Protein AF-A0A3B8YCR6-F1 (afdb_monomer)

Nearest PDB structures (foldseek):
  4q6b-assembly1_A  TM=6.238E-01  e=3.130E-01  Desulfitobacterium hafniense DCB-2
  4mlc-assembly1_A  TM=6.331E-01  e=3.342E-01  Desulfitobacterium hafniense DCB-2
  5cnj-assembly1_B  TM=5.571E-01  e=4.950E-01  Homo sapiens
  8jcy-assembly1_3  TM=6.538E-01  e=1.087E+00  Homo sapiens
  8wgd-assembly1_C  TM=6.058E-01  e=3.772E+00  Homo sapiens

Structure (mmCIF, N/CA/C/O backbone):
data_AF-A0A3B8YCR6-F1
#
_entry.id   AF-A0A3B8YCR6-F1
#
loop_
_atom_site.group_PDB
_atom_site.id
_atom_site.type_symbol
_atom_site.label_atom_id
_atom_site.label_alt_id
_atom_site.label_comp_id
_atom_site.label_asym_id
_atom_site.label_entity_id
_atom_site.label_seq_id
_atom_site.pdbx_PDB_ins_code
_atom_site.Cartn_x
_atom_site.Cartn_y
_atom_site.Cartn_z
_atom_site.occupancy
_atom_site.B_iso_or_equiv
_atom_site.auth_seq_id
_atom_site.auth_comp_id
_atom_site.auth_asym_id
_atom_site.auth_atom_id
_atom_site.pdbx_PDB_model_num
ATOM 1 N N . MET A 1 1 ? 13.077 6.013 6.787 1.00 42.22 1 MET A N 1
ATOM 2 C CA . MET A 1 1 ? 13.832 5.220 7.784 1.00 42.22 1 MET A CA 1
ATOM 3 C C . MET A 1 1 ? 15.315 5.375 7.456 1.00 42.22 1 MET A C 1
ATOM 5 O O . MET A 1 1 ? 15.735 4.897 6.413 1.00 42.22 1 MET A O 1
ATOM 9 N N . VAL A 1 2 ? 16.082 6.154 8.227 1.00 30.72 2 VAL A N 1
ATOM 10 C CA . VAL A 1 2 ? 17.502 6.398 7.908 1.00 30.72 2 VAL A CA 1
ATOM 11 C C . VAL A 1 2 ? 18.295 5.152 8.290 1.00 30.72 2 VAL A C 1
ATOM 13 O O . VAL A 1 2 ? 18.389 4.822 9.469 1.00 30.72 2 VAL A O 1
ATOM 16 N N . SER A 1 3 ? 18.845 4.439 7.307 1.00 39.19 3 SER A N 1
ATOM 17 C CA . SER A 1 3 ? 19.857 3.419 7.571 1.00 39.19 3 SER A CA 1
ATOM 18 C C . SER A 1 3 ? 21.112 4.129 8.076 1.00 39.19 3 SER A C 1
ATOM 20 O O . SER A 1 3 ? 21.779 4.823 7.306 1.00 39.19 3 SER A O 1
ATOM 22 N N . SER A 1 4 ? 21.442 4.001 9.359 1.00 41.47 4 SER A N 1
ATOM 23 C CA . SER A 1 4 ? 22.735 4.463 9.855 1.00 41.47 4 SER A CA 1
ATOM 24 C C . SER A 1 4 ? 23.834 3.575 9.261 1.00 41.47 4 SER A C 1
ATOM 26 O O . SER A 1 4 ? 24.017 2.417 9.631 1.00 41.47 4 SER A O 1
ATOM 28 N N . LEU A 1 5 ? 24.561 4.113 8.281 1.00 42.56 5 LEU A N 1
ATOM 29 C CA . LEU A 1 5 ? 25.776 3.508 7.742 1.00 42.56 5 LEU A CA 1
ATOM 30 C C . LEU A 1 5 ? 26.898 3.691 8.769 1.00 42.56 5 LEU A C 1
ATOM 32 O O . LEU A 1 5 ? 27.560 4.726 8.794 1.00 42.56 5 LEU A O 1
ATOM 36 N N . SER A 1 6 ? 27.118 2.692 9.624 1.00 46.84 6 SER A N 1
ATOM 37 C CA . SER A 1 6 ? 28.320 2.648 10.460 1.00 46.84 6 SER A CA 1
ATOM 38 C C . SER A 1 6 ? 29.463 1.993 9.681 1.00 46.84 6 SER A C 1
ATOM 40 O O . SER A 1 6 ? 29.402 0.810 9.336 1.00 46.84 6 SER A O 1
ATOM 42 N N . ARG A 1 7 ? 30.502 2.776 9.363 1.00 45.28 7 ARG A N 1
ATOM 43 C CA . ARG A 1 7 ? 31.769 2.281 8.805 1.00 45.28 7 ARG A CA 1
ATOM 44 C C . ARG A 1 7 ? 32.677 1.856 9.958 1.00 45.28 7 ARG A C 1
ATOM 46 O O . ARG A 1 7 ? 33.071 2.698 10.757 1.00 45.28 7 ARG A O 1
ATOM 53 N N . ASN A 1 8 ? 33.073 0.584 10.006 1.00 49.81 8 ASN A N 1
ATOM 54 C CA . ASN A 1 8 ? 34.214 0.187 10.835 1.00 49.81 8 ASN A CA 1
ATOM 55 C C . ASN A 1 8 ? 35.522 0.678 10.199 1.00 49.81 8 ASN A C 1
ATOM 57 O O . ASN A 1 8 ? 35.631 0.752 8.972 1.00 49.81 8 ASN A O 1
ATOM 61 N N . GLY A 1 9 ? 36.531 0.933 11.037 1.00 50.50 9 GLY A N 1
ATOM 62 C CA . GLY A 1 9 ? 37.850 1.471 10.669 1.00 50.50 9 GLY A CA 1
ATOM 63 C C . GLY A 1 9 ? 38.674 0.677 9.640 1.00 50.50 9 GLY A C 1
ATOM 64 O O . GLY A 1 9 ? 39.767 1.109 9.306 1.00 50.50 9 GLY A O 1
ATOM 65 N N . ASN A 1 10 ? 38.150 -0.427 9.089 1.00 48.88 10 ASN A N 1
ATOM 66 C CA . ASN A 1 10 ? 38.810 -1.273 8.083 1.00 48.88 10 ASN A CA 1
ATOM 67 C C . ASN A 1 10 ? 38.115 -1.263 6.701 1.00 48.88 10 ASN A C 1
ATOM 69 O O . ASN A 1 10 ? 38.341 -2.160 5.893 1.00 48.88 10 ASN A O 1
ATOM 73 N N . GLY A 1 11 ? 37.229 -0.301 6.415 1.00 51.94 11 GLY A N 1
ATOM 74 C CA . GLY A 1 11 ? 36.706 -0.055 5.058 1.00 51.94 11 GLY A CA 1
ATOM 75 C C . GLY A 1 11 ? 35.796 -1.136 4.444 1.00 51.94 11 GLY A C 1
ATOM 76 O O . GLY A 1 11 ? 35.309 -0.949 3.332 1.00 51.94 11 GLY A O 1
ATOM 77 N N . ARG A 1 12 ? 35.510 -2.248 5.139 1.00 43.66 12 ARG A N 1
ATOM 78 C CA . ARG A 1 12 ? 34.543 -3.267 4.688 1.00 43.66 12 ARG A CA 1
ATOM 79 C C . ARG A 1 12 ? 33.121 -2.856 5.077 1.00 43.66 12 ARG A C 1
ATOM 81 O O . ARG A 1 12 ? 32.820 -2.676 6.255 1.00 43.66 12 ARG A O 1
ATOM 88 N N . LEU A 1 13 ? 32.249 -2.726 4.076 1.00 45.38 13 LEU A N 1
ATOM 89 C CA . LEU A 1 13 ? 30.807 -2.549 4.257 1.00 45.38 13 LEU A CA 1
ATOM 90 C C . LEU A 1 13 ? 30.234 -3.835 4.873 1.00 45.38 13 LEU A C 1
ATOM 92 O O . LEU A 1 13 ? 30.152 -4.865 4.206 1.00 45.38 13 LEU A O 1
ATOM 96 N N . ASN A 1 14 ? 29.865 -3.794 6.153 1.00 44.94 14 ASN A N 1
ATOM 97 C CA . ASN A 1 14 ? 29.136 -4.893 6.781 1.00 44.94 14 ASN A CA 1
ATOM 98 C C . ASN A 1 14 ? 27.725 -4.948 6.182 1.00 44.94 14 ASN A C 1
ATOM 100 O O . ASN A 1 14 ? 27.060 -3.915 6.094 1.00 44.94 14 ASN A O 1
ATOM 104 N N . ARG A 1 15 ? 27.255 -6.143 5.788 1.00 46.91 15 ARG A N 1
ATOM 105 C CA . ARG A 1 15 ? 25.827 -6.388 5.521 1.00 46.91 15 ARG A CA 1
ATOM 106 C C . ARG A 1 15 ? 25.052 -5.845 6.720 1.00 46.91 15 ARG A C 1
ATOM 108 O O . ARG A 1 15 ? 25.213 -6.354 7.826 1.00 46.91 15 ARG A O 1
ATOM 115 N N . ALA A 1 16 ? 24.288 -4.778 6.509 1.00 47.31 16 ALA A N 1
ATOM 116 C CA . ALA A 1 16 ? 23.523 -4.146 7.565 1.00 47.31 16 ALA A CA 1
ATOM 117 C C . ALA A 1 16 ? 22.503 -5.159 8.096 1.00 47.31 16 ALA A C 1
ATOM 119 O O . ALA A 1 16 ? 21.517 -5.460 7.426 1.00 47.31 16 ALA A O 1
ATOM 120 N N . ASN A 1 17 ? 22.743 -5.690 9.295 1.00 43.69 17 ASN A N 1
ATOM 121 C CA . ASN A 1 17 ? 21.666 -6.242 10.099 1.00 43.69 17 ASN A CA 1
ATOM 122 C C . ASN A 1 17 ? 20.707 -5.077 10.340 1.00 43.69 17 ASN A C 1
ATOM 124 O O . ASN A 1 17 ? 21.063 -4.117 11.020 1.00 43.69 17 ASN A O 1
ATOM 128 N N . THR A 1 18 ? 19.537 -5.111 9.707 1.00 50.78 18 THR A N 1
ATOM 129 C CA . THR A 1 18 ? 18.479 -4.130 9.934 1.00 50.78 18 THR A CA 1
ATOM 130 C C . THR A 1 18 ? 18.033 -4.255 11.387 1.00 50.78 18 THR A C 1
ATOM 132 O O . THR A 1 18 ? 17.171 -5.067 11.711 1.00 50.78 18 THR A O 1
ATOM 135 N N . THR A 1 19 ? 18.641 -3.486 12.287 1.00 45.34 19 THR A N 1
ATOM 136 C CA . THR A 1 19 ? 18.169 -3.355 13.663 1.00 45.34 19 THR A CA 1
ATOM 137 C C . THR A 1 19 ? 16.861 -2.573 13.600 1.00 45.34 19 THR A C 1
ATOM 139 O O . THR A 1 19 ? 16.860 -1.343 13.550 1.00 45.34 19 THR A O 1
ATOM 142 N N . ILE A 1 20 ? 15.731 -3.279 13.506 1.00 53.69 20 ILE A N 1
ATOM 143 C CA . ILE A 1 20 ? 14.413 -2.654 13.629 1.00 53.69 20 ILE A CA 1
ATOM 144 C C . ILE A 1 20 ? 14.356 -2.072 15.041 1.00 53.69 20 ILE A C 1
ATOM 146 O O . ILE A 1 20 ? 14.498 -2.802 16.020 1.00 53.69 20 ILE A O 1
ATOM 150 N N . ASN A 1 21 ? 14.214 -0.751 15.150 1.00 52.78 21 ASN A N 1
ATOM 151 C CA . ASN A 1 21 ? 14.094 -0.092 16.443 1.00 52.78 21 ASN A CA 1
ATOM 152 C C . ASN A 1 21 ? 12.847 -0.655 17.159 1.00 52.78 21 ASN A C 1
ATOM 154 O O . ASN A 1 21 ? 11.749 -0.529 16.611 1.00 52.78 21 ASN A O 1
ATOM 158 N N . PRO A 1 22 ? 12.973 -1.270 18.349 1.00 48.75 22 PRO A N 1
ATOM 159 C CA . PRO A 1 22 ? 11.852 -1.924 19.027 1.00 48.75 22 PRO A CA 1
ATOM 160 C C . PRO A 1 22 ? 10.709 -0.957 19.374 1.00 48.75 22 PRO A C 1
ATOM 162 O O . PRO A 1 22 ? 9.562 -1.386 19.479 1.00 48.75 22 PRO A O 1
ATOM 165 N N . ALA A 1 23 ? 10.979 0.352 19.454 1.00 53.75 23 ALA A N 1
ATOM 166 C CA . ALA A 1 23 ? 9.949 1.378 19.626 1.00 53.75 23 ALA A CA 1
ATOM 167 C C . ALA A 1 23 ? 8.901 1.387 18.494 1.00 53.75 23 ALA A C 1
ATOM 169 O O . ALA A 1 23 ? 7.752 1.754 18.718 1.00 53.75 23 ALA A O 1
ATOM 170 N N . PHE A 1 24 ? 9.279 0.948 17.290 1.00 56.41 24 PHE A N 1
ATOM 171 C CA . PHE A 1 24 ? 8.381 0.852 16.139 1.00 56.41 24 PHE A CA 1
ATOM 172 C C . PHE A 1 24 ? 7.387 -0.317 16.257 1.00 56.41 24 PHE A C 1
ATOM 174 O O . PHE A 1 24 ? 6.231 -0.187 15.859 1.00 56.41 24 PHE A O 1
ATOM 181 N N . LEU A 1 25 ? 7.805 -1.438 16.860 1.00 51.94 25 LEU A N 1
ATOM 182 C CA . LEU A 1 25 ? 6.917 -2.567 17.163 1.00 51.94 25 LEU A CA 1
ATOM 183 C C . LEU A 1 25 ? 5.974 -2.264 18.339 1.00 51.94 25 LEU A C 1
ATOM 185 O O . LEU A 1 25 ? 4.859 -2.771 18.373 1.00 51.94 25 LEU A O 1
ATOM 189 N N . GLY A 1 26 ? 6.387 -1.411 19.281 1.00 51.78 26 GLY A N 1
ATOM 190 C CA . GLY A 1 26 ? 5.595 -1.075 20.472 1.00 51.78 26 GLY A CA 1
ATOM 191 C C . GLY A 1 26 ? 4.334 -0.234 20.223 1.00 51.78 26 GLY A C 1
ATOM 192 O O . GLY A 1 26 ? 3.541 -0.064 21.141 1.00 51.78 26 GLY A O 1
ATOM 193 N N . GLN A 1 27 ? 4.130 0.291 19.010 1.00 57.41 27 GLN A N 1
ATOM 194 C CA . GLN A 1 27 ? 2.951 1.094 18.634 1.00 57.41 27 GLN A CA 1
ATOM 195 C C . GLN A 1 27 ? 1.902 0.301 17.839 1.00 57.41 27 GLN A C 1
ATOM 197 O O . GLN A 1 27 ? 0.983 0.881 17.258 1.00 57.41 27 GLN A O 1
ATOM 202 N N . LEU A 1 28 ? 2.051 -1.022 17.763 1.00 60.28 28 LEU A N 1
ATOM 203 C CA . LEU A 1 28 ? 1.135 -1.880 17.027 1.00 60.28 28 LEU A CA 1
ATOM 204 C C . LEU A 1 28 ? -0.217 -1.972 17.736 1.00 60.28 28 LEU A C 1
ATOM 206 O O . LEU A 1 28 ? -0.301 -2.387 18.892 1.00 60.28 28 LEU A O 1
ATOM 210 N N . ALA A 1 29 ? -1.284 -1.641 17.008 1.00 62.19 29 ALA A N 1
ATOM 211 C CA . ALA A 1 29 ? -2.610 -2.110 17.379 1.00 62.19 29 ALA A CA 1
ATOM 212 C C . ALA A 1 29 ? -2.580 -3.651 17.420 1.00 62.19 29 ALA A C 1
ATOM 214 O O . ALA A 1 29 ? -1.941 -4.261 16.551 1.00 62.19 29 ALA A O 1
ATOM 215 N N . PRO A 1 30 ? -3.225 -4.291 18.409 1.00 69.25 30 PRO A N 1
ATOM 216 C CA . PRO A 1 30 ? -3.289 -5.744 18.463 1.00 69.25 30 PRO A CA 1
ATOM 217 C C . PRO A 1 30 ? -3.903 -6.274 17.164 1.00 69.25 30 PRO A C 1
ATOM 219 O O . PRO A 1 30 ? -4.939 -5.785 16.706 1.00 69.25 30 PRO A O 1
ATOM 222 N N . LEU A 1 31 ? -3.235 -7.253 16.550 1.00 80.00 31 LEU A N 1
ATOM 223 C CA . LEU A 1 31 ? -3.782 -7.943 15.387 1.00 80.00 31 LEU A CA 1
ATOM 224 C C . LEU A 1 31 ? -5.028 -8.733 15.813 1.00 80.00 31 LEU A C 1
ATOM 226 O O . LEU A 1 31 ? -5.081 -9.218 16.946 1.00 80.00 31 LEU A O 1
ATOM 230 N N . PRO A 1 32 ? -6.027 -8.873 14.928 1.00 79.12 32 PRO A N 1
ATOM 231 C CA . PRO A 1 32 ? -7.189 -9.695 15.221 1.00 79.12 32 PRO A CA 1
ATOM 232 C C . PRO A 1 32 ? -6.762 -11.148 15.461 1.00 79.12 32 PRO A C 1
ATOM 234 O O . PRO A 1 32 ? -5.837 -11.644 14.822 1.00 79.12 32 PRO A O 1
ATOM 237 N N . GLU A 1 33 ? -7.471 -11.842 16.351 1.00 81.50 33 GLU A N 1
ATOM 238 C CA . GLU A 1 33 ? -7.242 -13.271 16.626 1.00 81.50 33 GLU A CA 1
ATOM 239 C C . GLU A 1 33 ? -7.609 -14.168 15.424 1.00 81.50 33 GLU A C 1
ATOM 241 O O . GLU A 1 33 ? -7.170 -15.313 15.332 1.00 81.50 33 GLU A O 1
ATOM 246 N N . GLY A 1 34 ? -8.414 -13.644 14.493 1.00 83.69 34 GLY A N 1
ATOM 247 C CA . GLY A 1 34 ? -8.834 -14.315 13.265 1.00 83.69 34 GLY A CA 1
ATOM 248 C C . GLY A 1 34 ? -7.939 -14.031 12.047 1.00 83.69 34 GLY A C 1
ATOM 249 O O . GLY A 1 34 ? -6.978 -13.265 12.123 1.00 83.69 34 GLY A O 1
ATOM 250 N N . PRO A 1 35 ? -8.260 -14.628 10.883 1.00 86.62 35 PRO A N 1
ATOM 251 C CA . PRO A 1 35 ? -7.512 -14.407 9.650 1.00 86.62 35 PRO A CA 1
ATOM 252 C C . PRO A 1 35 ? -7.517 -12.925 9.255 1.00 86.62 35 PRO A C 1
ATOM 254 O O . PRO A 1 35 ? -8.571 -12.306 9.116 1.00 86.62 35 PRO A O 1
ATOM 257 N N . LEU A 1 36 ? -6.322 -12.365 9.046 1.00 89.94 36 LEU A N 1
ATOM 258 C CA . LEU A 1 36 ? -6.151 -10.956 8.684 1.00 89.94 36 LEU A CA 1
ATOM 259 C C . LEU A 1 36 ? -6.604 -10.659 7.243 1.00 89.94 36 LEU A C 1
ATOM 261 O O . LEU A 1 36 ? -7.135 -9.585 6.967 1.00 89.94 36 LEU A O 1
ATOM 265 N N . PHE A 1 37 ? -6.393 -11.605 6.325 1.00 93.00 37 PHE A N 1
ATOM 266 C CA . PHE A 1 37 ? -6.774 -11.490 4.918 1.00 93.00 37 PHE A CA 1
ATOM 267 C C . PHE A 1 37 ? -8.090 -12.232 4.658 1.00 93.00 37 PHE A C 1
ATOM 269 O O . PHE A 1 37 ? -8.201 -13.419 4.961 1.00 93.00 37 PHE A O 1
ATOM 276 N N . GLY A 1 38 ? -9.067 -11.537 4.072 1.00 90.88 38 GLY A N 1
ATOM 277 C CA . GLY A 1 38 ? -10.267 -12.139 3.486 1.00 90.88 38 GLY A CA 1
ATOM 278 C C . GLY A 1 38 ? -10.114 -12.370 1.978 1.00 90.88 38 GLY A C 1
ATOM 279 O O . GLY A 1 38 ? -9.004 -12.338 1.450 1.00 90.88 38 GLY A O 1
ATOM 280 N N . THR A 1 39 ? -11.235 -12.545 1.268 1.00 91.19 39 THR A N 1
ATOM 281 C CA . THR A 1 39 ? -11.262 -12.800 -0.189 1.00 91.19 39 THR A CA 1
ATOM 282 C C . THR A 1 39 ? -10.566 -11.709 -1.008 1.00 91.19 39 THR A C 1
ATOM 284 O O . THR A 1 39 ? -9.763 -12.023 -1.879 1.00 91.19 39 THR A O 1
ATOM 287 N N . ASP A 1 40 ? -10.829 -10.436 -0.686 1.00 88.06 40 ASP A N 1
ATOM 288 C CA . ASP A 1 40 ? -10.287 -9.271 -1.410 1.00 88.06 40 ASP A CA 1
ATOM 289 C C . ASP A 1 40 ? -9.270 -8.482 -0.566 1.00 88.06 40 ASP A C 1
ATOM 291 O O . ASP A 1 40 ? -9.172 -7.259 -0.664 1.00 88.06 40 ASP A O 1
ATOM 295 N N . GLY A 1 41 ? -8.555 -9.159 0.335 1.00 92.44 41 GLY A N 1
ATOM 296 C CA . GLY A 1 41 ? -7.571 -8.529 1.214 1.00 92.44 41 GLY A CA 1
ATOM 297 C C . GLY A 1 41 ? -8.111 -8.150 2.594 1.00 92.44 41 GLY A C 1
ATOM 298 O O . GLY A 1 41 ? -9.021 -8.787 3.127 1.00 92.44 41 GLY A O 1
ATOM 299 N N . ILE A 1 42 ? -7.490 -7.146 3.214 1.00 94.62 42 ILE A N 1
ATOM 300 C CA . ILE A 1 42 ? -7.739 -6.765 4.611 1.00 94.62 42 ILE A CA 1
ATOM 301 C C . ILE A 1 42 ? -8.874 -5.742 4.667 1.00 94.62 42 ILE A C 1
ATOM 303 O O . ILE A 1 42 ? -8.813 -4.696 4.021 1.00 94.62 42 ILE A O 1
ATOM 307 N N . ARG A 1 43 ? -9.901 -6.021 5.473 1.00 92.25 43 ARG A N 1
ATOM 308 C CA . ARG A 1 43 ? -11.035 -5.118 5.705 1.00 92.25 43 ARG A CA 1
ATOM 309 C C . ARG A 1 43 ? -11.181 -4.849 7.197 1.00 92.25 43 ARG A C 1
ATOM 311 O O . ARG A 1 43 ? -10.984 -5.735 8.019 1.00 92.25 43 ARG A O 1
ATOM 318 N N . GLY A 1 44 ? -11.547 -3.623 7.545 1.00 91.25 44 GLY A N 1
ATOM 319 C CA . GLY A 1 44 ? -11.733 -3.214 8.931 1.00 91.25 44 GLY A CA 1
ATOM 320 C C . GLY A 1 44 ? -12.190 -1.767 9.028 1.00 91.25 44 GLY A C 1
ATOM 321 O O . GLY A 1 44 ? -12.268 -1.055 8.025 1.00 91.25 44 GLY A O 1
ATOM 322 N N . LYS A 1 45 ? -12.502 -1.324 10.244 1.00 92.50 45 LYS A N 1
ATOM 323 C CA . LYS A 1 45 ? -12.869 0.066 10.501 1.00 92.50 45 LYS A CA 1
ATOM 324 C C . LYS A 1 45 ? -11.616 0.944 10.549 1.00 92.50 45 LYS A C 1
ATOM 326 O O . LYS A 1 45 ? -10.617 0.589 11.181 1.00 92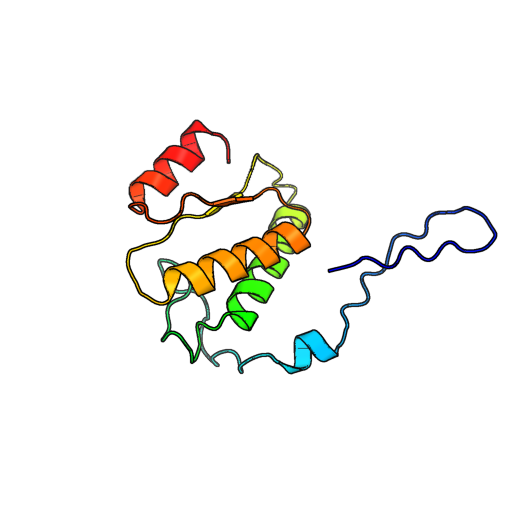.50 45 LYS A O 1
ATOM 331 N N . ALA A 1 46 ? -11.670 2.079 9.853 1.00 93.38 46 ALA A N 1
ATOM 332 C CA . ALA A 1 46 ? -10.607 3.077 9.878 1.00 93.38 46 ALA A CA 1
ATOM 333 C C . ALA A 1 46 ? -10.451 3.659 11.289 1.00 93.38 46 ALA A C 1
ATOM 335 O O . ALA A 1 46 ? -11.446 3.956 11.948 1.00 93.38 46 ALA A O 1
ATOM 336 N N . GLY A 1 47 ? -9.206 3.799 11.742 1.00 89.44 47 GLY A N 1
ATOM 337 C CA . GLY A 1 47 ? -8.886 4.256 13.098 1.00 89.44 47 GLY A CA 1
ATOM 338 C C . GLY A 1 47 ? -8.952 3.170 14.180 1.00 89.44 47 GLY A C 1
ATOM 339 O O . GLY A 1 47 ? -8.487 3.415 15.285 1.00 89.44 47 GLY A O 1
ATOM 340 N N . GLU A 1 48 ? -9.466 1.977 13.864 1.00 90.00 48 GLU A N 1
ATOM 341 C CA . GLU A 1 48 ? -9.417 0.808 14.751 1.00 90.00 48 GLU A CA 1
ATOM 342 C C . GLU A 1 48 ? -8.380 -0.191 14.230 1.00 90.00 48 GLU A C 1
ATOM 344 O O . GLU A 1 48 ? -7.208 -0.108 14.584 1.00 90.00 48 GLU A O 1
ATOM 349 N N . LEU A 1 49 ? -8.776 -1.089 13.325 1.00 90.56 49 LEU A N 1
ATOM 350 C CA . LEU A 1 49 ? -7.841 -2.012 12.681 1.00 90.56 49 LEU A CA 1
ATOM 351 C C . LEU A 1 49 ? -7.030 -1.305 11.586 1.00 90.56 49 LEU A C 1
ATOM 353 O O . LEU A 1 49 ? -5.811 -1.446 11.505 1.00 90.56 49 LEU A O 1
ATOM 357 N N . LEU A 1 50 ? -7.706 -0.525 10.736 1.00 93.69 50 LEU A N 1
ATOM 358 C CA . LEU A 1 50 ? -7.072 0.165 9.612 1.00 93.69 50 LEU A CA 1
ATOM 359 C C . LEU A 1 50 ? -6.532 1.525 10.068 1.00 93.69 50 LEU A C 1
ATOM 361 O O . LEU A 1 50 ? -7.185 2.561 9.920 1.00 93.69 50 LEU A O 1
ATOM 365 N N . THR A 1 51 ? -5.335 1.510 10.648 1.00 93.81 51 THR A N 1
ATOM 366 C CA . THR A 1 51 ? -4.608 2.704 11.107 1.00 93.81 51 THR A CA 1
ATOM 367 C C . THR A 1 51 ? -3.403 3.003 10.214 1.00 93.81 51 THR A C 1
ATOM 369 O O . THR A 1 51 ? -2.899 2.122 9.515 1.00 93.81 51 THR A O 1
ATOM 372 N N . ALA A 1 52 ? -2.903 4.243 10.242 1.00 94.62 52 ALA A N 1
ATOM 373 C CA . ALA A 1 52 ? -1.694 4.610 9.500 1.00 94.62 52 ALA A CA 1
ATOM 374 C C . ALA A 1 52 ? -0.452 3.789 9.921 1.00 94.62 52 ALA A C 1
ATOM 376 O O . ALA A 1 52 ? 0.227 3.268 9.035 1.00 94.62 52 ALA A O 1
ATOM 377 N N . PRO A 1 53 ? -0.157 3.575 11.224 1.00 93.31 53 PRO A N 1
ATOM 378 C CA . PRO A 1 53 ? 0.961 2.718 11.628 1.00 93.31 53 PRO A CA 1
ATOM 379 C C . PRO A 1 53 ? 0.823 1.282 11.115 1.00 93.31 53 PRO A C 1
ATOM 381 O O . PRO A 1 53 ? 1.808 0.700 10.661 1.00 93.31 53 PRO A O 1
ATOM 384 N N . PHE A 1 54 ? -0.396 0.732 11.132 1.00 93.19 54 PHE A N 1
ATOM 385 C CA . PHE A 1 54 ? -0.667 -0.596 10.590 1.00 93.19 54 PHE A CA 1
ATOM 386 C C . PHE A 1 54 ? -0.397 -0.661 9.080 1.00 93.19 54 PHE A C 1
ATOM 388 O O . PHE A 1 54 ? 0.356 -1.524 8.634 1.00 93.19 54 PHE A O 1
ATOM 395 N N . ALA A 1 55 ? -0.938 0.276 8.293 1.00 95.56 55 ALA A N 1
ATOM 396 C CA . ALA A 1 55 ? -0.743 0.316 6.840 1.00 95.56 55 ALA A CA 1
ATOM 397 C C . ALA A 1 55 ? 0.734 0.490 6.442 1.00 95.56 55 ALA A C 1
ATOM 399 O O . ALA A 1 55 ? 1.201 -0.148 5.498 1.00 95.56 55 ALA A O 1
ATOM 400 N N . LEU A 1 56 ? 1.488 1.299 7.190 1.00 95.12 56 LEU A N 1
ATOM 401 C CA . LEU A 1 56 ? 2.924 1.483 6.982 1.00 95.12 56 LEU A CA 1
ATOM 402 C C . LEU A 1 56 ? 3.708 0.195 7.244 1.00 95.12 56 LEU A C 1
ATOM 404 O O . LEU A 1 56 ? 4.555 -0.191 6.438 1.00 95.12 56 LEU A O 1
ATOM 408 N N . GLN A 1 57 ? 3.413 -0.502 8.340 1.00 92.62 57 GLN A N 1
ATOM 409 C CA . GLN A 1 57 ? 4.060 -1.776 8.652 1.00 9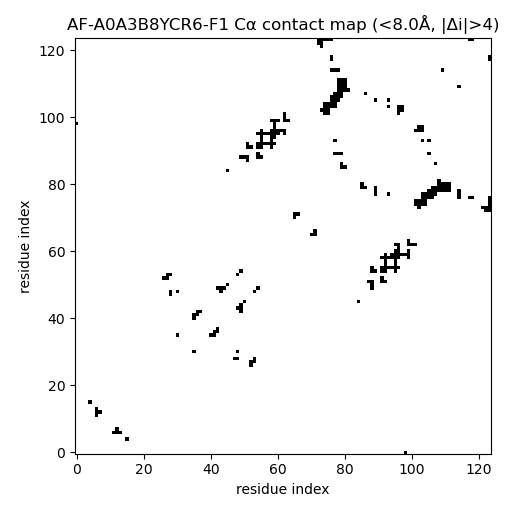2.62 57 GLN A CA 1
ATOM 410 C C . GLN A 1 57 ? 3.702 -2.864 7.649 1.00 92.62 57 GLN A C 1
ATOM 412 O O . GLN A 1 57 ? 4.585 -3.592 7.197 1.00 92.62 57 GLN A O 1
ATOM 417 N N . LEU A 1 58 ? 2.431 -2.935 7.261 1.00 94.69 58 LEU A 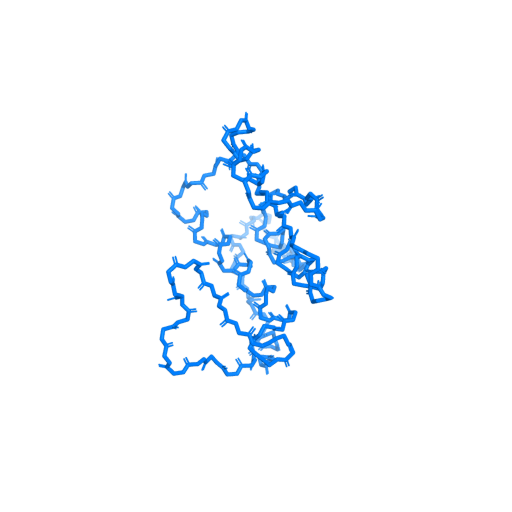N 1
ATOM 418 C CA . LEU A 1 58 ? 1.963 -3.838 6.223 1.00 94.69 58 LEU A CA 1
ATOM 419 C C . LEU A 1 58 ? 2.716 -3.598 4.912 1.00 94.69 58 LEU A C 1
ATOM 421 O O . LEU A 1 58 ? 3.233 -4.551 4.339 1.00 94.69 58 LEU A O 1
ATOM 425 N N . GLY A 1 59 ? 2.844 -2.340 4.476 1.00 95.19 59 GLY A N 1
ATOM 426 C CA . GLY A 1 59 ? 3.608 -1.980 3.282 1.00 95.19 59 GLY A CA 1
ATOM 427 C C . GLY A 1 59 ? 5.082 -2.384 3.377 1.00 95.19 59 GLY A C 1
ATOM 428 O O . GLY A 1 59 ? 5.622 -2.975 2.443 1.00 95.19 59 GLY A O 1
ATOM 429 N N . PHE A 1 60 ? 5.728 -2.137 4.521 1.00 94.75 60 PHE A N 1
ATOM 430 C CA . PHE A 1 60 ? 7.121 -2.536 4.740 1.00 94.75 60 PHE A CA 1
ATOM 431 C C . PHE A 1 60 ? 7.299 -4.057 4.647 1.00 94.75 60 PHE A C 1
ATOM 433 O O . PHE A 1 60 ? 8.129 -4.536 3.875 1.00 94.75 60 PHE A O 1
ATOM 440 N N . TRP A 1 61 ? 6.501 -4.828 5.391 1.00 94.12 61 TRP A N 1
ATOM 441 C CA . TRP A 1 61 ? 6.599 -6.289 5.398 1.00 94.12 61 TRP A CA 1
ATOM 442 C C . TRP A 1 61 ? 6.194 -6.911 4.062 1.00 94.12 61 TRP A C 1
ATOM 444 O O . TRP A 1 61 ? 6.881 -7.822 3.600 1.00 94.12 61 TRP A O 1
ATOM 454 N N . ALA A 1 62 ? 5.166 -6.385 3.391 1.00 93.50 62 ALA A N 1
ATOM 455 C CA . ALA A 1 62 ? 4.819 -6.783 2.029 1.00 93.50 62 ALA A CA 1
ATOM 456 C C . ALA A 1 62 ? 6.014 -6.591 1.084 1.00 93.50 62 ALA A C 1
ATOM 458 O O . ALA A 1 62 ? 6.378 -7.512 0.354 1.00 93.50 62 ALA A O 1
ATOM 459 N N . GLY A 1 63 ? 6.704 -5.450 1.173 1.00 92.69 63 GLY A N 1
ATOM 460 C CA . GLY A 1 63 ? 7.909 -5.199 0.386 1.00 92.69 63 GLY A CA 1
ATOM 461 C C . GLY A 1 63 ? 9.062 -6.163 0.692 1.00 92.69 63 GLY A C 1
ATOM 462 O O . GLY A 1 63 ? 9.773 -6.590 -0.219 1.00 92.69 63 GLY A O 1
ATOM 463 N N . GLN A 1 64 ? 9.236 -6.569 1.953 1.00 91.00 64 GLN A N 1
ATOM 464 C CA . GLN A 1 64 ? 10.221 -7.592 2.325 1.00 91.00 64 GLN A CA 1
ATOM 465 C C . GLN A 1 64 ? 9.891 -8.955 1.692 1.00 91.00 64 GLN A C 1
ATOM 467 O O . GLN A 1 64 ? 10.793 -9.609 1.165 1.00 91.00 64 GLN A O 1
ATOM 472 N N . VAL A 1 65 ? 8.615 -9.359 1.696 1.00 92.00 65 VAL A N 1
ATOM 473 C CA . VAL A 1 65 ? 8.156 -10.616 1.079 1.00 92.00 65 VAL A CA 1
ATOM 474 C C . VAL A 1 65 ? 8.333 -10.591 -0.441 1.00 92.00 65 VAL A C 1
ATOM 476 O O . VAL A 1 65 ? 8.853 -11.554 -1.005 1.00 92.00 65 VAL A O 1
ATOM 479 N N . LEU A 1 66 ? 7.966 -9.493 -1.108 1.00 89.44 66 LEU A N 1
ATOM 480 C CA . LEU A 1 66 ? 8.133 -9.341 -2.560 1.00 89.44 66 LEU A CA 1
ATOM 481 C C . LEU A 1 66 ? 9.602 -9.514 -2.977 1.00 89.44 66 LEU A C 1
ATOM 483 O O . LEU A 1 66 ? 9.915 -10.336 -3.842 1.00 89.44 66 LEU A O 1
ATOM 487 N N . LYS A 1 67 ? 10.521 -8.835 -2.277 1.00 86.88 67 LYS A N 1
ATOM 488 C CA . LYS A 1 67 ? 11.967 -8.963 -2.518 1.00 86.88 67 LYS A CA 1
ATOM 489 C C . LYS A 1 67 ? 12.487 -10.379 -2.267 1.00 86.88 67 LYS A C 1
ATOM 491 O O . LYS A 1 67 ? 13.312 -10.869 -3.037 1.00 86.88 67 LYS A O 1
ATOM 496 N N . ALA A 1 68 ? 12.027 -11.040 -1.202 1.00 87.38 68 ALA A N 1
ATOM 497 C CA . ALA A 1 68 ? 12.466 -12.393 -0.857 1.00 87.38 68 ALA A CA 1
ATOM 498 C C . ALA A 1 68 ? 12.101 -13.416 -1.944 1.00 87.38 68 ALA A C 1
ATOM 500 O O . ALA A 1 68 ? 12.902 -14.296 -2.258 1.00 87.38 68 ALA A O 1
ATOM 501 N N . ASN A 1 69 ? 10.940 -13.249 -2.579 1.00 83.94 69 ASN A N 1
ATOM 502 C CA . ASN A 1 69 ? 10.474 -14.125 -3.651 1.00 83.94 69 ASN A CA 1
ATOM 503 C C . ASN A 1 69 ? 11.126 -13.843 -5.018 1.00 83.94 69 ASN A C 1
ATOM 505 O O . ASN A 1 69 ? 10.738 -14.453 -6.010 1.00 83.94 69 ASN A O 1
ATOM 509 N N . ARG A 1 70 ? 12.117 -12.935 -5.092 1.00 69.12 70 ARG A N 1
ATOM 510 C CA . ARG A 1 70 ? 12.759 -12.461 -6.340 1.00 69.12 70 ARG A CA 1
ATOM 511 C C . ARG A 1 70 ? 11.764 -11.949 -7.387 1.00 69.12 70 ARG A C 1
ATOM 513 O O . ARG A 1 70 ? 12.087 -11.870 -8.570 1.00 69.12 70 ARG A O 1
ATOM 520 N N . ILE A 1 71 ? 10.574 -11.568 -6.939 1.00 66.94 71 ILE A N 1
ATOM 521 C CA . ILE A 1 71 ? 9.591 -10.848 -7.731 1.00 66.94 71 ILE A CA 1
ATOM 522 C C . ILE A 1 71 ? 10.033 -9.391 -7.639 1.00 66.94 71 ILE A C 1
ATOM 524 O O . ILE A 1 71 ? 9.629 -8.673 -6.732 1.00 66.94 71 ILE A O 1
ATOM 528 N N . ILE A 1 72 ? 10.939 -8.968 -8.522 1.00 63.56 72 ILE A N 1
ATOM 529 C CA . ILE A 1 72 ? 11.209 -7.537 -8.705 1.00 63.56 72 ILE A CA 1
ATOM 530 C C . ILE A 1 72 ? 10.782 -7.133 -10.123 1.00 63.56 72 ILE A C 1
ATOM 532 O O . ILE A 1 72 ? 11.642 -6.986 -10.992 1.00 63.56 72 ILE A O 1
ATOM 536 N N . PRO A 1 73 ? 9.471 -7.011 -10.399 1.00 66.19 73 PRO A N 1
ATOM 537 C CA . PRO A 1 73 ? 8.967 -6.316 -11.568 1.00 66.19 73 PRO A CA 1
ATOM 538 C C . PRO A 1 73 ? 8.605 -4.879 -11.178 1.00 66.19 73 PRO A C 1
ATOM 540 O O . PRO A 1 73 ? 8.009 -4.667 -10.130 1.00 66.19 73 PRO A O 1
ATOM 543 N N . GLY A 1 74 ? 8.995 -3.924 -12.021 1.00 80.81 74 GLY A N 1
ATOM 544 C CA . GLY A 1 74 ? 8.392 -2.594 -12.100 1.00 80.81 74 GLY A CA 1
ATOM 545 C C . GLY A 1 74 ? 8.171 -1.789 -10.801 1.00 80.81 74 GLY A C 1
ATOM 546 O O . GLY A 1 74 ? 8.687 -2.095 -9.726 1.00 80.81 74 GLY A O 1
ATOM 547 N N . PRO A 1 75 ? 7.447 -0.671 -10.914 1.00 91.75 75 PRO A N 1
ATOM 548 C CA . PRO A 1 75 ? 6.998 0.133 -9.782 1.00 91.75 75 PRO A CA 1
ATOM 549 C C . PRO A 1 75 ? 5.726 -0.458 -9.160 1.00 91.75 75 PRO A C 1
ATOM 551 O O . PRO A 1 75 ? 4.837 -0.900 -9.871 1.00 91.75 75 PRO A O 1
ATOM 554 N N . ILE A 1 76 ? 5.557 -0.380 -7.840 1.00 94.81 76 ILE A N 1
ATOM 555 C CA . ILE A 1 76 ? 4.296 -0.769 -7.191 1.00 94.81 76 ILE A CA 1
ATOM 556 C C . ILE A 1 76 ? 3.249 0.326 -7.393 1.00 94.81 76 ILE A C 1
ATOM 558 O O . ILE A 1 76 ? 3.450 1.469 -6.984 1.00 94.81 76 ILE A O 1
ATOM 562 N N . ILE A 1 77 ? 2.099 -0.023 -7.966 1.00 96.31 77 ILE A N 1
ATOM 563 C CA . ILE A 1 77 ? 0.994 0.919 -8.164 1.00 96.31 77 ILE A CA 1
ATOM 564 C C . ILE A 1 77 ? 0.054 0.907 -6.957 1.00 96.31 77 ILE A C 1
ATOM 566 O O . ILE A 1 77 ? -0.447 -0.140 -6.552 1.00 96.31 77 ILE A O 1
ATOM 570 N N . ILE A 1 78 ? -0.233 2.094 -6.421 1.00 97.31 78 ILE A N 1
ATOM 571 C CA . ILE A 1 78 ? -1.248 2.310 -5.387 1.00 97.31 78 ILE A CA 1
ATOM 572 C C . ILE A 1 78 ? -2.363 3.174 -5.968 1.00 97.31 78 ILE A C 1
ATOM 574 O O . ILE A 1 78 ? -2.113 4.239 -6.527 1.00 97.31 78 ILE A O 1
ATOM 578 N N . GLY A 1 79 ? -3.601 2.718 -5.803 1.00 97.00 79 GLY A N 1
ATOM 579 C CA . GLY A 1 79 ? -4.808 3.487 -6.083 1.00 97.00 79 GLY A CA 1
ATOM 580 C C . GLY A 1 79 ? -5.783 3.393 -4.916 1.00 97.00 79 GLY A C 1
ATOM 581 O O . GLY A 1 79 ? -5.700 2.467 -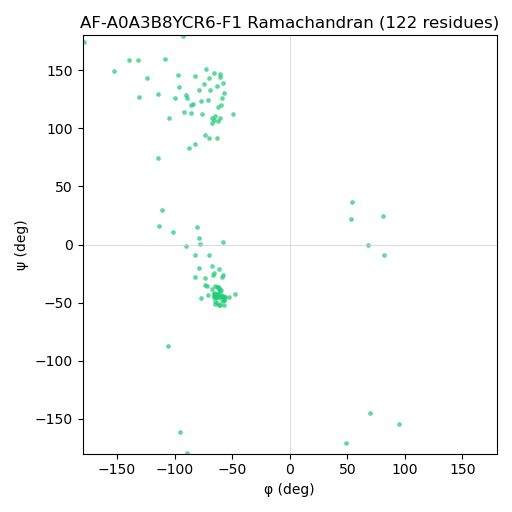4.106 1.00 97.00 79 GLY A O 1
ATOM 582 N N . GLN A 1 80 ? -6.699 4.354 -4.824 1.00 96.25 80 GLN A N 1
ATOM 583 C CA . GLN A 1 80 ? -7.639 4.445 -3.707 1.00 96.25 80 GLN A CA 1
ATOM 584 C C . GLN A 1 80 ? -9.054 4.841 -4.147 1.00 96.25 80 GLN A C 1
ATOM 586 O O . GLN A 1 80 ? -9.243 5.437 -5.208 1.00 96.25 80 GLN A O 1
ATOM 591 N N . ASP A 1 81 ? -10.045 4.521 -3.309 1.00 94.94 81 ASP A N 1
ATOM 592 C CA . ASP A 1 81 ? -11.437 4.955 -3.473 1.00 94.94 81 ASP A CA 1
ATOM 593 C C . ASP A 1 81 ? -11.695 6.308 -2.776 1.00 94.94 81 ASP A C 1
ATOM 595 O O . ASP A 1 81 ? -10.802 6.899 -2.167 1.00 94.94 81 ASP A O 1
ATOM 599 N N . SER A 1 82 ? -12.930 6.809 -2.847 1.00 95.94 82 SER A N 1
ATOM 600 C CA . SER A 1 82 ? -13.317 8.116 -2.301 1.00 95.94 82 SER A CA 1
ATOM 601 C C . SER A 1 82 ? -13.584 8.130 -0.788 1.00 95.94 82 SER A C 1
ATOM 603 O O . SER A 1 82 ? -14.232 9.056 -0.300 1.00 95.94 82 SER A O 1
ATOM 605 N N . ARG A 1 83 ? -13.179 7.107 -0.023 1.00 95.94 83 ARG A N 1
ATOM 606 C CA . ARG A 1 83 ? -13.354 7.120 1.438 1.00 95.94 83 ARG A CA 1
ATOM 607 C C . ARG A 1 83 ? -12.426 8.146 2.080 1.00 95.94 83 ARG A C 1
ATOM 609 O O . ARG A 1 83 ? -11.260 8.254 1.729 1.00 95.94 83 ARG A O 1
ATOM 616 N N . ASN A 1 84 ? -12.903 8.808 3.131 1.00 95.75 84 ASN A N 1
ATOM 617 C CA . ASN A 1 84 ? -12.111 9.805 3.865 1.00 95.75 84 ASN A CA 1
ATOM 618 C C . ASN A 1 84 ? -10.798 9.246 4.447 1.00 95.75 84 ASN A C 1
ATOM 620 O O . ASN A 1 84 ? -9.851 9.992 4.666 1.00 95.75 84 ASN A O 1
ATOM 624 N N . SER A 1 85 ? -10.733 7.942 4.729 1.00 96.69 85 SER A N 1
ATOM 625 C CA . SER A 1 85 ? -9.528 7.283 5.249 1.00 96.69 85 SER A CA 1
ATOM 626 C C . SER A 1 85 ? -8.512 6.901 4.170 1.00 96.69 85 SER A C 1
ATOM 628 O O . SER A 1 85 ? -7.423 6.445 4.516 1.00 96.69 85 SER A O 1
ATOM 630 N N . SER A 1 86 ? -8.871 7.021 2.891 1.00 96.50 86 SER A N 1
ATOM 631 C CA . SER A 1 86 ? -8.077 6.526 1.768 1.00 96.50 86 SER A CA 1
ATOM 632 C C . SER A 1 86 ? -6.705 7.180 1.703 1.00 96.50 86 SER A C 1
ATOM 634 O O . SER A 1 86 ? -5.712 6.459 1.760 1.00 96.50 86 SER A O 1
ATOM 636 N N . ASP A 1 87 ? -6.641 8.516 1.731 1.00 97.00 87 ASP A N 1
ATOM 637 C CA . ASP A 1 87 ? -5.370 9.247 1.638 1.00 97.00 87 ASP A CA 1
ATOM 638 C C . ASP A 1 87 ? -4.401 8.842 2.752 1.00 97.00 87 ASP A C 1
ATOM 640 O O . ASP A 1 87 ? -3.225 8.568 2.509 1.00 97.00 87 ASP A O 1
ATOM 644 N N . MET A 1 88 ? -4.907 8.736 3.983 1.00 97.12 88 MET A N 1
ATOM 645 C CA . MET A 1 88 ? -4.117 8.312 5.138 1.00 97.12 88 MET A CA 1
ATOM 646 C C . MET A 1 88 ? -3.522 6.912 4.924 1.00 97.12 88 MET A C 1
ATOM 648 O O . MET A 1 88 ? -2.331 6.703 5.163 1.00 97.12 88 MET A O 1
ATOM 652 N N . LEU A 1 89 ? -4.342 5.948 4.498 1.00 97.56 89 LEU A N 1
ATOM 653 C CA . LEU A 1 89 ? -3.913 4.559 4.325 1.00 97.56 89 LEU A CA 1
ATOM 654 C C . LEU A 1 89 ? -2.976 4.399 3.125 1.00 97.56 89 LEU A C 1
ATOM 656 O O . LEU A 1 89 ? -1.952 3.727 3.252 1.00 97.56 89 LEU A O 1
ATOM 660 N N . ALA A 1 90 ? -3.283 5.039 1.996 1.00 97.81 90 ALA A N 1
ATOM 661 C CA . ALA A 1 90 ? -2.465 4.999 0.790 1.00 97.81 90 ALA A CA 1
ATOM 662 C C . ALA A 1 90 ? -1.081 5.616 1.032 1.00 97.81 90 ALA A C 1
ATOM 664 O O . ALA A 1 90 ? -0.070 5.007 0.684 1.00 97.81 90 ALA A O 1
ATOM 665 N N . MET A 1 91 ? -1.011 6.778 1.695 1.00 97.81 91 MET A N 1
ATOM 666 C CA . MET A 1 91 ? 0.263 7.431 2.022 1.00 97.81 91 MET A CA 1
ATOM 667 C C . MET A 1 91 ? 1.090 6.623 3.017 1.00 97.81 91 MET A C 1
ATOM 669 O O . MET A 1 91 ? 2.298 6.465 2.834 1.00 97.81 91 MET A O 1
ATOM 673 N N . ALA A 1 92 ? 0.453 6.062 4.046 1.00 97.31 92 ALA A N 1
ATOM 674 C CA . ALA A 1 92 ? 1.138 5.203 5.001 1.00 97.31 92 ALA A CA 1
ATOM 675 C C . ALA A 1 92 ? 1.693 3.936 4.331 1.00 97.31 92 ALA A C 1
ATOM 677 O O . ALA A 1 92 ? 2.859 3.593 4.528 1.00 97.31 92 ALA A O 1
ATOM 678 N N . MET A 1 93 ? 0.894 3.276 3.490 1.00 97.38 93 MET A N 1
ATOM 679 C CA . MET A 1 93 ? 1.315 2.092 2.742 1.00 97.38 93 MET A CA 1
ATOM 680 C C . MET A 1 93 ? 2.459 2.405 1.768 1.00 97.38 93 MET A C 1
ATOM 682 O O . MET A 1 93 ? 3.452 1.674 1.743 1.00 97.38 93 MET A O 1
ATOM 686 N N . ALA A 1 94 ? 2.375 3.523 1.038 1.00 97.75 94 ALA A N 1
ATOM 687 C CA . ALA A 1 94 ? 3.445 4.012 0.171 1.00 97.75 94 ALA A CA 1
ATOM 688 C C . ALA A 1 94 ? 4.743 4.262 0.954 1.00 97.75 94 ALA A C 1
ATOM 690 O O . ALA A 1 94 ? 5.817 3.836 0.530 1.00 97.75 94 ALA A O 1
ATOM 691 N N . ALA A 1 95 ? 4.662 4.894 2.129 1.00 97.25 95 ALA A N 1
ATOM 692 C CA . ALA A 1 95 ? 5.811 5.115 3.007 1.00 97.25 95 ALA A CA 1
ATOM 693 C C . ALA A 1 95 ? 6.447 3.796 3.490 1.00 97.25 95 ALA A C 1
ATOM 695 O O . ALA A 1 95 ? 7.672 3.692 3.590 1.00 97.25 95 ALA A O 1
ATOM 696 N N . GLY A 1 96 ? 5.631 2.774 3.760 1.00 95.50 96 GLY A N 1
ATOM 697 C CA . GLY A 1 96 ? 6.096 1.434 4.120 1.00 95.50 96 GLY A CA 1
ATOM 698 C C . GLY A 1 96 ? 6.855 0.749 2.985 1.00 95.50 96 GLY A C 1
ATOM 699 O O . GLY A 1 96 ? 7.990 0.307 3.171 1.00 95.50 96 GLY A O 1
ATOM 700 N N . LEU A 1 97 ? 6.251 0.714 1.797 1.00 95.25 97 LEU A N 1
ATOM 701 C CA . LEU A 1 97 ? 6.826 0.103 0.593 1.00 95.25 97 LEU A CA 1
ATOM 702 C C . LEU A 1 97 ? 8.117 0.807 0.149 1.00 95.25 97 LEU A C 1
ATOM 704 O O . LEU A 1 97 ? 9.128 0.151 -0.101 1.00 95.25 97 LEU 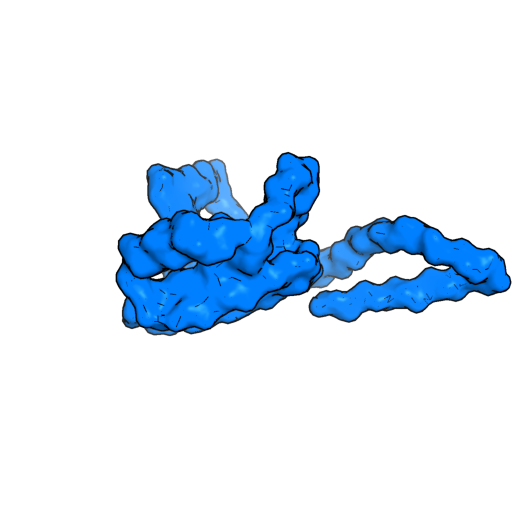A O 1
ATOM 708 N N . THR A 1 98 ? 8.128 2.142 0.141 1.00 95.19 98 THR A N 1
ATOM 709 C CA . THR A 1 98 ? 9.336 2.931 -0.164 1.00 95.19 98 THR A CA 1
ATOM 710 C C . THR A 1 98 ? 10.429 2.738 0.886 1.00 95.19 98 THR A C 1
ATOM 712 O O . THR A 1 98 ? 11.603 2.633 0.536 1.00 95.19 98 THR A O 1
ATOM 715 N N . SER A 1 99 ? 10.079 2.589 2.170 1.00 94.44 99 SER A N 1
ATOM 716 C CA . SER A 1 99 ? 11.052 2.250 3.222 1.00 94.44 99 SER A CA 1
ATOM 717 C C . SER A 1 99 ? 11.639 0.844 3.055 1.00 94.44 99 SER A C 1
ATOM 719 O O . SER A 1 99 ? 12.769 0.601 3.477 1.00 94.44 99 SER A O 1
ATOM 721 N N . ALA A 1 100 ? 10.913 -0.073 2.407 1.00 91.31 100 ALA A N 1
ATOM 722 C CA . ALA A 1 100 ? 11.442 -1.365 1.979 1.00 91.31 100 ALA A CA 1
ATOM 723 C C . ALA A 1 100 ? 12.306 -1.264 0.702 1.00 91.31 100 ALA A C 1
ATOM 725 O O . ALA A 1 100 ? 12.848 -2.274 0.259 1.00 91.31 100 ALA A O 1
ATOM 726 N N . GLY A 1 101 ? 12.499 -0.075 0.128 1.00 91.38 101 GLY A N 1
ATOM 727 C CA . GLY A 1 101 ? 13.337 0.147 -1.053 1.00 91.38 101 GLY A CA 1
ATOM 728 C C . GLY A 1 101 ? 12.655 -0.189 -2.379 1.00 91.38 101 GLY A C 1
ATOM 729 O O . GLY A 1 101 ? 13.352 -0.512 -3.336 1.00 91.38 101 GLY A O 1
ATOM 730 N N . LEU A 1 102 ? 11.320 -0.154 -2.427 1.00 92.25 102 LEU A N 1
ATOM 731 C CA . LEU A 1 102 ? 10.541 -0.313 -3.657 1.00 92.25 102 LEU A CA 1
ATOM 732 C C . LEU A 1 102 ? 10.149 1.049 -4.237 1.00 92.25 102 LEU A C 1
ATOM 734 O O . LEU A 1 102 ? 9.868 1.993 -3.495 1.00 92.25 102 LEU A O 1
ATOM 738 N N . GLU A 1 103 ? 10.098 1.136 -5.564 1.00 93.88 103 GLU A N 1
ATOM 739 C CA . GLU A 1 103 ? 9.489 2.269 -6.259 1.00 93.88 103 GLU A CA 1
ATOM 740 C C . GLU A 1 103 ? 7.963 2.170 -6.153 1.00 93.88 103 GLU A C 1
ATOM 742 O O . GLU A 1 103 ? 7.401 1.081 -6.272 1.00 93.88 103 GLU A O 1
ATOM 747 N N . VAL A 1 104 ? 7.291 3.295 -5.900 1.00 95.81 104 VAL A N 1
ATOM 748 C CA . VAL A 1 104 ? 5.835 3.346 -5.729 1.00 95.81 104 VAL A CA 1
ATOM 749 C C . VAL A 1 104 ? 5.252 4.460 -6.584 1.00 95.81 104 VAL A C 1
ATOM 751 O O . VAL A 1 104 ? 5.657 5.616 -6.466 1.00 95.81 104 VAL A O 1
ATOM 754 N N . TRP A 1 105 ? 4.260 4.126 -7.403 1.00 96.81 105 TRP A N 1
ATOM 755 C CA . TRP A 1 105 ? 3.456 5.069 -8.171 1.00 96.81 105 TRP A CA 1
ATOM 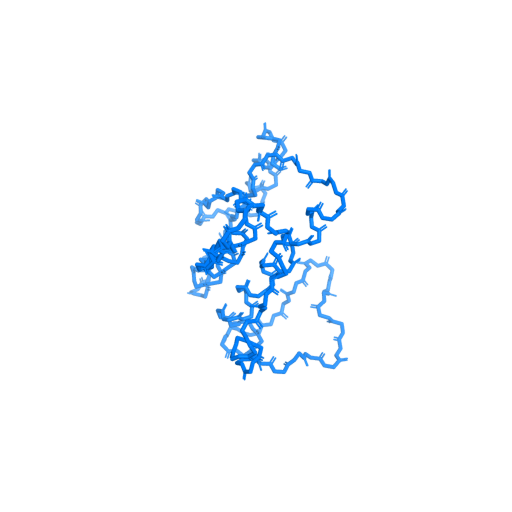756 C C . TRP A 1 105 ? 2.079 5.196 -7.522 1.00 96.81 105 TRP A C 1
ATOM 758 O O . TRP A 1 105 ? 1.262 4.277 -7.575 1.00 96.81 105 TRP A O 1
ATOM 768 N N . ASN A 1 106 ? 1.811 6.339 -6.892 1.00 96.69 106 ASN A N 1
ATOM 769 C CA . ASN A 1 106 ? 0.500 6.623 -6.320 1.00 96.69 106 ASN A CA 1
ATOM 770 C C . ASN A 1 106 ? -0.386 7.355 -7.336 1.00 96.69 106 ASN A C 1
ATOM 772 O O . ASN A 1 106 ? -0.116 8.503 -7.680 1.00 96.69 106 ASN A O 1
ATOM 776 N N . LEU A 1 107 ? -1.462 6.701 -7.769 1.00 96.94 107 LEU A N 1
ATOM 777 C CA . LEU A 1 107 ? -2.450 7.246 -8.701 1.00 96.94 107 LEU A CA 1
ATOM 778 C C . LEU A 1 107 ? -3.446 8.195 -8.024 1.00 96.94 107 LEU A C 1
ATOM 780 O O . LEU A 1 107 ? -4.103 8.983 -8.702 1.00 96.94 107 LEU A O 1
ATOM 784 N N . GLY A 1 108 ? -3.589 8.108 -6.699 1.00 96.25 108 GLY A N 1
ATOM 785 C CA . GLY A 1 108 ? -4.663 8.781 -5.979 1.00 96.25 108 GLY A CA 1
ATOM 786 C C . GLY A 1 108 ? -6.030 8.157 -6.277 1.00 96.25 108 GLY A C 1
ATOM 787 O O . GLY A 1 108 ? -6.155 6.935 -6.405 1.00 96.25 108 GLY A O 1
ATOM 788 N N . LEU A 1 109 ? -7.072 8.994 -6.321 1.00 96.88 109 LEU A N 1
ATOM 789 C CA . LEU A 1 109 ? -8.456 8.553 -6.504 1.00 96.88 109 LEU A CA 1
ATOM 790 C C . LEU A 1 109 ? -8.651 7.922 -7.889 1.00 96.88 109 LEU A C 1
ATOM 792 O O . LEU A 1 109 ? -8.661 8.621 -8.902 1.00 96.88 109 LEU A O 1
ATOM 796 N N . CYS A 1 110 ? -8.865 6.609 -7.935 1.00 96.06 110 CYS A N 1
ATOM 797 C CA . CYS A 1 110 ? -9.126 5.898 -9.180 1.00 96.06 110 CYS A CA 1
ATOM 798 C C . CYS A 1 110 ? -9.975 4.636 -8.952 1.00 96.06 110 CYS A C 1
ATOM 800 O O . CYS A 1 110 ? -9.846 3.981 -7.916 1.00 96.06 110 CYS A O 1
ATOM 802 N N . PRO A 1 111 ? -10.809 4.227 -9.923 1.00 95.69 111 PRO A N 1
ATOM 803 C CA . PRO A 1 111 ? -11.529 2.961 -9.833 1.00 95.69 111 PRO A CA 1
ATOM 804 C C . PRO A 1 111 ? -10.575 1.763 -9.740 1.00 95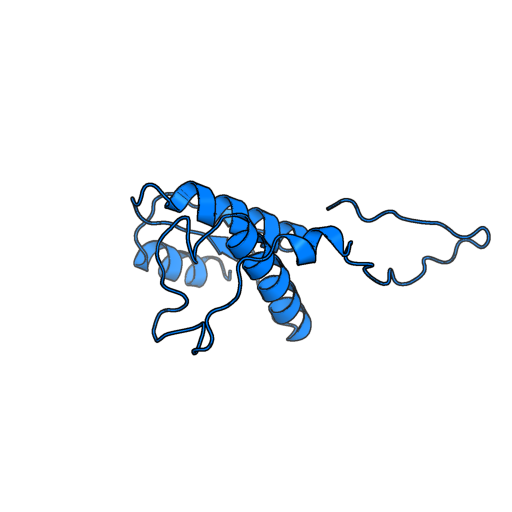.69 111 PRO A C 1
ATOM 806 O O . PRO A 1 111 ? -9.570 1.711 -10.446 1.00 95.69 111 PRO A O 1
ATOM 809 N N . THR A 1 112 ? -10.937 0.738 -8.966 1.00 95.31 112 THR A N 1
ATOM 810 C CA . THR A 1 112 ? -10.202 -0.539 -8.890 1.00 95.31 112 THR A CA 1
ATOM 811 C C . THR A 1 112 ? -9.831 -1.147 -10.256 1.00 95.31 112 THR A C 1
ATOM 813 O O . THR A 1 112 ? -8.682 -1.566 -10.405 1.00 95.31 112 THR A O 1
ATOM 816 N N . PRO A 1 113 ? -10.703 -1.169 -11.292 1.00 97.00 113 PRO A N 1
ATOM 817 C CA . PRO A 1 113 ? -10.295 -1.679 -12.605 1.00 97.00 113 PRO A CA 1
ATOM 818 C C . PRO A 1 113 ? -9.214 -0.829 -13.295 1.00 97.00 113 PRO A C 1
ATOM 820 O O . PRO A 1 113 ? -8.461 -1.371 -14.098 1.00 97.00 113 PRO A O 1
ATOM 823 N N . CYS A 1 114 ? -9.091 0.467 -12.976 1.00 96.75 114 CYS A N 1
ATOM 824 C CA . CYS A 1 114 ? -8.012 1.319 -13.488 1.00 96.75 114 CYS A CA 1
ATOM 825 C C . CYS A 1 114 ? -6.655 0.860 -12.945 1.00 96.75 114 CYS A C 1
ATOM 827 O O . CYS A 1 114 ? -5.719 0.686 -13.720 1.00 96.75 114 CYS A O 1
ATOM 829 N N . VAL A 1 115 ? -6.579 0.573 -11.638 1.00 96.62 115 VAL A N 1
ATOM 830 C CA . VAL A 1 115 ? -5.369 0.024 -11.004 1.00 96.62 115 VAL A CA 1
ATOM 831 C C . VAL A 1 115 ? -4.971 -1.283 -11.684 1.00 96.62 115 VAL A C 1
ATOM 833 O O . VAL A 1 115 ? -3.852 -1.400 -12.166 1.00 96.62 115 VAL A O 1
ATOM 836 N N . ALA A 1 116 ? -5.908 -2.227 -11.818 1.00 95.38 116 ALA A N 1
ATOM 837 C CA . ALA A 1 116 ? -5.637 -3.523 -12.440 1.00 95.38 116 ALA A CA 1
ATOM 838 C C . ALA A 1 116 ? -5.172 -3.400 -13.903 1.00 95.38 116 ALA A C 1
ATOM 840 O O . ALA A 1 116 ? -4.258 -4.106 -14.334 1.00 95.38 116 ALA A O 1
ATOM 841 N N . TYR A 1 117 ? -5.790 -2.496 -14.668 1.00 97.38 117 TYR A N 1
ATOM 842 C CA . TYR A 1 117 ? -5.402 -2.229 -16.049 1.00 97.38 117 TYR A CA 1
ATOM 843 C C . TYR A 1 117 ? -3.993 -1.635 -16.137 1.00 97.38 117 TYR A C 1
ATOM 845 O O . TYR A 1 117 ? -3.171 -2.142 -16.900 1.00 97.38 117 TYR A O 1
ATOM 853 N N . LEU A 1 118 ? -3.702 -0.605 -15.335 1.00 96.44 118 LEU A N 1
ATOM 854 C CA . LEU A 1 118 ? -2.399 0.054 -15.311 1.00 96.44 118 LEU A CA 1
ATOM 855 C C . LEU A 1 118 ? -1.298 -0.912 -14.893 1.00 96.44 118 LEU A C 1
ATOM 857 O O . LEU A 1 118 ? -0.310 -1.002 -15.612 1.00 96.44 118 LEU A O 1
ATOM 861 N N . THR A 1 119 ? -1.518 -1.714 -13.846 1.00 94.19 119 THR A N 1
ATOM 862 C CA . THR A 1 119 ? -0.567 -2.749 -13.414 1.00 94.19 119 THR A CA 1
ATOM 863 C C . THR A 1 119 ? -0.180 -3.673 -14.567 1.00 94.19 119 THR A C 1
ATOM 865 O O . THR A 1 119 ? 1.001 -3.912 -14.814 1.00 94.19 119 THR A O 1
ATOM 868 N N . ARG A 1 120 ? -1.168 -4.126 -15.350 1.00 93.31 120 ARG A N 1
ATOM 869 C CA . ARG A 1 120 ? -0.928 -5.001 -16.503 1.00 93.31 120 ARG A CA 1
ATOM 870 C C . ARG A 1 120 ? -0.124 -4.323 -17.613 1.00 93.31 120 ARG A C 1
ATOM 872 O O . ARG A 1 120 ? 0.746 -4.970 -18.192 1.00 93.31 120 ARG A O 1
ATOM 879 N N . ILE A 1 121 ? -0.445 -3.077 -17.970 1.00 95.62 121 ILE A N 1
ATOM 880 C CA . ILE A 1 121 ? 0.191 -2.415 -19.122 1.00 95.62 121 ILE A CA 1
ATOM 881 C C . ILE A 1 121 ? 1.557 -1.807 -18.793 1.00 95.62 121 ILE A C 1
ATOM 883 O O . ILE A 1 121 ? 2.396 -1.713 -19.685 1.00 95.62 121 ILE A O 1
ATOM 887 N N . SER A 1 122 ? 1.797 -1.412 -17.540 1.00 91.75 122 SER A N 1
ATOM 888 C CA . SER A 1 122 ? 3.061 -0.809 -17.105 1.00 91.75 122 SER A CA 1
ATOM 889 C C . SER A 1 122 ? 4.088 -1.830 -16.623 1.00 91.75 122 SER A C 1
ATOM 891 O O . SER A 1 122 ? 5.181 -1.429 -16.238 1.00 91.75 122 SER A O 1
ATOM 893 N N . GLN A 1 123 ? 3.743 -3.125 -16.618 1.00 84.94 123 GL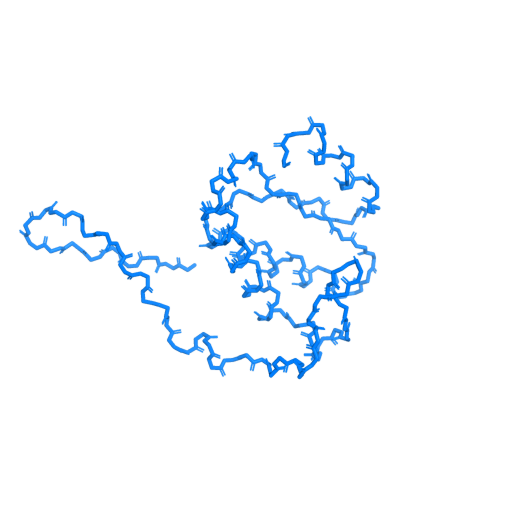N A 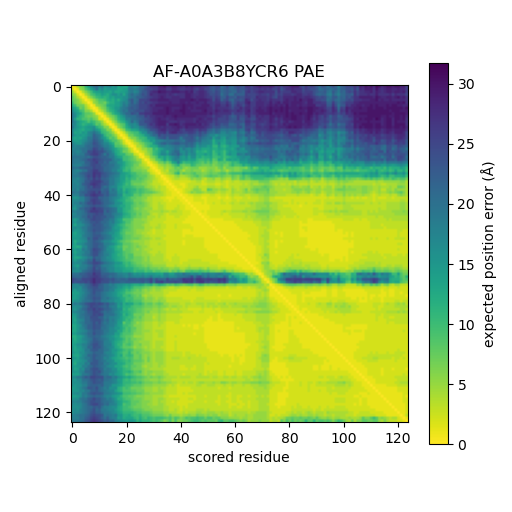N 1
ATOM 894 C CA . GLN A 1 123 ? 4.577 -4.199 -16.059 1.00 84.94 123 GLN A CA 1
ATOM 895 C C . GLN A 1 123 ? 4.982 -3.933 -14.597 1.00 84.94 123 GLN A C 1
ATOM 897 O O . GLN A 1 123 ? 6.111 -4.219 -14.193 1.00 84.94 123 GLN A O 1
ATOM 902 N N . ALA A 1 124 ? 4.049 -3.342 -13.847 1.00 82.75 124 ALA A N 1
ATOM 903 C CA . ALA A 1 124 ? 4.132 -3.142 -12.404 1.00 82.75 124 ALA A CA 1
ATOM 904 C C . ALA A 1 124 ? 3.796 -4.428 -11.634 1.00 82.75 124 ALA A C 1
ATOM 906 O O . ALA A 1 124 ? 3.097 -5.299 -12.205 1.00 82.75 124 ALA A O 1
#

pLDDT: mean 81.65, std 19.63, range [30.72, 97.81]

Solvent-accessible surface area (backbone atoms only — not comparable to full-atom values): 7580 Å² total; per-residue (Å²): 124,85,79,81,83,79,78,53,99,78,79,62,84,69,84,76,76,80,77,72,61,65,74,68,65,73,69,60,71,83,74,71,98,59,82,71,62,55,97,91,42,72,81,67,53,72,77,63,71,49,29,45,69,50,30,18,49,51,22,25,52,51,35,51,52,36,56,72,71,69,57,81,57,62,43,46,76,42,63,29,61,94,54,90,61,31,65,54,37,52,52,23,22,47,53,12,22,43,64,50,72,45,56,71,45,75,70,46,78,44,60,70,69,55,48,57,50,47,35,65,76,67,50,59

Sequence (124 aa):
MVSSLSRNGNGRLNRANTTINPAFLGQLAPLPEGPLFGTDGIRGKAGELLTAPFALQLGFWAGQVLKANRIIPGPIIIGQDSRNSSDMLAMAMAAGLTSAGLEVWNLGLCPTPCVAYLTRISQA

Radius of gyration: 16.7 Å; Cα contacts (8 Å, |Δi|>4): 145; chains: 1; bounding box: 52×24×40 Å

Mean predicted aligned error: 9.89 Å

Secondary structure (DSSP, 8-state):
--------TT-----------HHHHTTPPPPPSS-S-BTTB----BTTTB-HHHHHHHHHHHHHHHHHTT---SPEEEEE-S-TTHHHHHHHHHHHHHHTT--EEEEEE--HHHHHHHHHHHT-

Foldseek 3Di:
DDDPQDDDPPRDRDPDPPPPPVVLVVPDQDDDPDDQQDPPGGDDDEPHNQDLSNLLQVLQVVLVVCVVVVVDWDAAEDEFAPDPCTVSNRVSSCNNVVVNVGHYDYPYHDDPVVRVVCCVVRRD